Protein AF-A0A9D4N1J0-F1 (afdb_monomer_lite)

Secondary structure (DSSP, 8-state):
-PPPP-TTHHHHHHHHHHHHTT-EEEEEE-S--EE--TTSPPTTSTT-SEE--EEEEEE--GGGHHHHHHHHHT-GGGGG------

Sequence (86 aa):
MKSVPNSKKGLAGAFRKIIELEGKITALATGEPCPSFAPWPAPEATGGGVVIPCDYIITCAENDFNIISDAIDSMLEKEAMEIQKM

Structure (mmCIF, N/CA/C/O backbone):
data_AF-A0A9D4N1J0-F1
#
_entry.id   AF-A0A9D4N1J0-F1
#
loop_
_atom_site.group_PDB
_atom_site.id
_atom_site.type_symbol
_atom_site.label_atom_id
_atom_site.label_alt_id
_atom_site.label_comp_id
_atom_site.label_asym_id
_atom_site.label_entity_id
_atom_site.label_seq_id
_atom_site.pdbx_PDB_ins_code
_atom_site.Cartn_x
_atom_site.Cartn_y
_atom_site.Cartn_z
_atom_site.occupancy
_atom_site.B_iso_or_equiv
_atom_site.auth_seq_id
_atom_site.auth_comp_id
_atom_site.auth_asym_id
_atom_site.auth_atom_id
_atom_site.pdbx_PDB_model_num
ATOM 1 N N . MET A 1 1 ? 4.927 20.694 -17.800 1.00 33.75 1 MET A N 1
ATOM 2 C CA . MET A 1 1 ? 5.159 19.291 -17.392 1.00 33.75 1 MET A CA 1
ATOM 3 C C . MET A 1 1 ? 3.915 18.806 -16.667 1.00 33.75 1 MET A C 1
ATOM 5 O O . MET A 1 1 ? 3.562 19.400 -15.658 1.00 33.75 1 MET A O 1
ATOM 9 N N . LYS A 1 2 ? 3.195 17.820 -17.216 1.00 28.19 2 LYS A N 1
ATOM 10 C CA . LYS A 1 2 ? 2.062 17.189 -16.522 1.00 28.19 2 LYS A CA 1
ATOM 11 C C . LYS A 1 2 ? 2.651 16.221 -15.493 1.00 28.19 2 LYS A C 1
ATOM 13 O O . LYS A 1 2 ? 3.449 15.371 -15.877 1.00 28.19 2 LYS A O 1
ATOM 18 N N . SER A 1 3 ? 2.344 16.400 -14.210 1.00 31.80 3 SER A N 1
ATOM 19 C CA . SER A 1 3 ? 2.790 15.476 -13.169 1.00 31.80 3 SER A CA 1
ATOM 20 C C . SER A 1 3 ? 2.114 14.124 -13.389 1.00 31.80 3 SER A C 1
ATOM 22 O O . SER A 1 3 ? 0.890 14.027 -13.425 1.00 31.80 3 SER A O 1
ATOM 24 N N . VAL A 1 4 ? 2.916 13.082 -13.583 1.00 38.50 4 VAL A N 1
ATOM 25 C CA . VAL A 1 4 ? 2.422 11.704 -13.589 1.00 38.50 4 VAL A CA 1
ATOM 26 C C . VAL A 1 4 ? 2.081 11.346 -12.135 1.00 38.50 4 VAL A C 1
ATOM 28 O O . VAL A 1 4 ? 2.874 11.677 -11.243 1.00 38.50 4 VAL A O 1
ATOM 31 N N . PRO A 1 5 ? 0.907 10.758 -11.843 1.00 38.16 5 PRO A N 1
ATOM 32 C CA . PRO A 1 5 ? 0.538 10.395 -10.483 1.00 38.16 5 PRO A CA 1
ATOM 33 C C . PRO A 1 5 ? 1.550 9.384 -9.951 1.00 38.16 5 PRO A C 1
ATOM 35 O O . PRO A 1 5 ? 1.786 8.341 -10.546 1.00 38.16 5 PRO A O 1
ATOM 38 N N . ASN A 1 6 ? 2.191 9.735 -8.842 1.00 41.09 6 ASN A N 1
ATOM 39 C CA . ASN A 1 6 ? 3.099 8.849 -8.136 1.00 41.09 6 ASN A CA 1
ATOM 40 C C . ASN A 1 6 ? 2.252 7.703 -7.557 1.00 41.09 6 ASN A C 1
ATOM 42 O O . ASN A 1 6 ? 1.390 7.964 -6.719 1.00 41.09 6 ASN A O 1
ATOM 46 N N . SER A 1 7 ? 2.470 6.472 -8.005 1.00 44.78 7 SER A N 1
ATOM 47 C CA . SER A 1 7 ? 1.690 5.258 -7.694 1.00 44.78 7 SER A CA 1
ATOM 48 C C . SER A 1 7 ? 1.577 4.933 -6.193 1.00 44.78 7 SER A C 1
ATOM 50 O O . SER A 1 7 ? 0.664 4.239 -5.758 1.00 44.78 7 SER A O 1
ATOM 52 N N . LYS A 1 8 ? 2.426 5.532 -5.343 1.00 49.72 8 LYS A N 1
ATOM 53 C CA . LYS A 1 8 ? 2.292 5.496 -3.870 1.00 49.72 8 LYS A CA 1
ATOM 54 C C . LYS A 1 8 ? 1.204 6.426 -3.298 1.00 49.72 8 LYS A C 1
ATOM 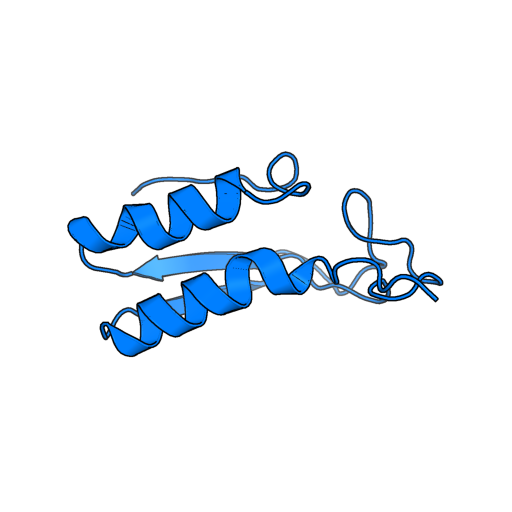56 O O . LYS A 1 8 ? 0.971 6.412 -2.092 1.00 49.72 8 LYS A O 1
ATOM 61 N N . LYS A 1 9 ? 0.545 7.259 -4.115 1.00 56.84 9 LYS A N 1
ATOM 62 C CA . LYS A 1 9 ? -0.502 8.193 -3.654 1.00 56.84 9 LYS A CA 1
ATOM 63 C C . LYS A 1 9 ? -1.895 7.575 -3.549 1.00 56.84 9 LYS A C 1
ATOM 65 O O . LYS A 1 9 ? -2.697 8.137 -2.811 1.00 56.84 9 LYS A O 1
ATOM 70 N N . GLY A 1 10 ? -2.174 6.465 -4.238 1.00 71.31 10 GLY A N 1
ATOM 71 C CA . GLY A 1 10 ? -3.517 5.871 -4.265 1.00 71.31 10 GLY A CA 1
ATOM 72 C C . GLY A 1 10 ? -4.023 5.493 -2.871 1.00 71.31 10 GLY A C 1
ATOM 73 O O . GLY A 1 10 ? -5.092 5.927 -2.454 1.00 71.31 10 GLY A O 1
ATOM 74 N N . LEU A 1 11 ? -3.187 4.800 -2.093 1.00 82.69 11 LEU A N 1
ATOM 75 C CA . LEU A 1 11 ? -3.542 4.371 -0.736 1.00 82.69 11 LEU A CA 1
ATOM 76 C C . LEU A 1 11 ? -3.184 5.373 0.355 1.00 82.69 11 LEU A C 1
ATOM 78 O O . LEU A 1 11 ? -3.739 5.291 1.441 1.00 82.69 11 LEU A O 1
ATOM 82 N N . ALA A 1 12 ? -2.287 6.331 0.105 1.00 85.62 12 ALA A N 1
ATOM 83 C CA . ALA A 1 12 ? -1.792 7.222 1.158 1.00 85.62 12 ALA A CA 1
ATOM 84 C C . ALA A 1 12 ? -2.921 8.006 1.853 1.00 85.62 12 ALA A C 1
ATOM 86 O O . ALA A 1 12 ? -2.926 8.125 3.078 1.00 85.62 12 ALA A O 1
ATOM 87 N N . GLY A 1 13 ? -3.895 8.504 1.082 1.00 88.62 13 GLY A N 1
ATOM 88 C CA . GLY A 1 13 ? -5.064 9.195 1.633 1.00 88.62 13 GLY A CA 1
ATOM 89 C C . GLY A 1 13 ? -5.970 8.261 2.437 1.00 88.62 13 GLY A C 1
ATOM 90 O O . GLY A 1 13 ? -6.385 8.603 3.543 1.00 88.62 13 GLY A O 1
ATOM 91 N N . ALA A 1 14 ? -6.219 7.060 1.916 1.00 90.62 14 ALA A N 1
ATOM 92 C CA . ALA A 1 14 ? -7.040 6.051 2.575 1.00 90.62 14 ALA A CA 1
ATOM 93 C C . ALA A 1 14 ? -6.395 5.564 3.882 1.00 90.62 14 ALA A C 1
ATOM 95 O O . ALA A 1 14 ? -7.041 5.537 4.925 1.00 90.62 14 ALA A O 1
ATOM 96 N N . PHE A 1 1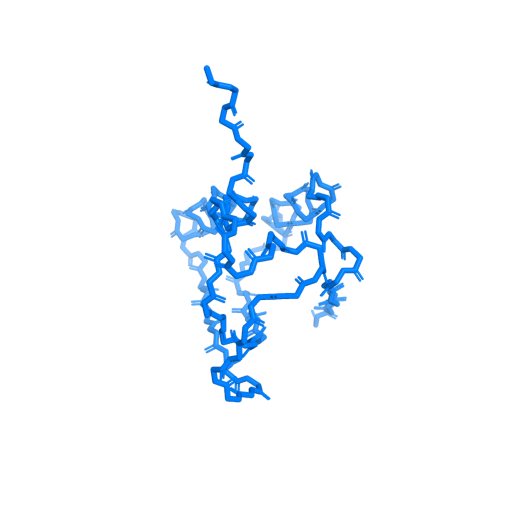5 ? -5.089 5.293 3.861 1.00 91.94 15 PHE A N 1
ATOM 97 C CA . PHE A 1 15 ? -4.307 4.907 5.033 1.00 91.94 15 PHE A CA 1
ATOM 98 C C . PHE A 1 15 ? -4.328 5.987 6.104 1.00 91.94 15 PHE A C 1
ATOM 100 O O . PHE A 1 15 ? -4.537 5.691 7.280 1.00 91.94 15 PHE A O 1
ATOM 107 N N . ARG A 1 16 ? -4.154 7.249 5.698 1.00 92.94 16 ARG A N 1
ATOM 108 C CA . ARG A 1 16 ? -4.236 8.376 6.622 1.00 92.94 16 ARG A CA 1
ATOM 109 C C . ARG A 1 16 ? -5.601 8.431 7.307 1.00 92.94 16 ARG A C 1
ATOM 111 O O . ARG A 1 16 ? -5.644 8.561 8.526 1.00 92.94 16 ARG A O 1
ATOM 118 N N . LYS A 1 17 ? -6.680 8.267 6.539 1.00 93.69 17 LYS A N 1
ATOM 119 C CA . LYS A 1 17 ? -8.050 8.274 7.061 1.00 93.69 17 LYS A CA 1
ATOM 120 C C . LYS A 1 17 ? -8.314 7.114 8.026 1.00 93.69 17 LYS A C 1
ATOM 122 O O . LYS A 1 17 ? -8.904 7.333 9.073 1.00 93.69 17 LYS A O 1
ATOM 127 N N . ILE A 1 18 ? -7.833 5.906 7.721 1.00 93.88 18 ILE A N 1
ATOM 128 C CA . ILE A 1 18 ? -7.948 4.755 8.633 1.00 93.88 18 ILE A CA 1
ATOM 129 C C . ILE A 1 18 ? -7.233 5.021 9.962 1.00 93.88 18 ILE A C 1
ATOM 131 O O . ILE A 1 18 ? -7.793 4.734 11.013 1.00 93.88 18 ILE A O 1
ATOM 135 N N . ILE A 1 19 ? -6.033 5.608 9.934 1.00 93.44 19 ILE A N 1
ATOM 136 C CA . ILE A 1 19 ? -5.293 5.960 11.159 1.00 93.44 19 ILE A CA 1
ATOM 137 C C . ILE A 1 19 ? -6.050 7.016 11.983 1.00 93.44 19 ILE A C 1
ATOM 139 O O . ILE A 1 19 ? -6.064 6.947 13.209 1.00 93.44 19 ILE A O 1
ATOM 143 N N . GLU A 1 20 ? -6.687 7.989 11.327 1.00 95.88 20 GLU A N 1
ATOM 144 C CA . GLU A 1 20 ? -7.509 9.016 11.988 1.00 95.88 20 GLU A CA 1
ATOM 145 C C . GLU A 1 20 ? -8.786 8.445 12.626 1.00 95.88 20 GLU A C 1
ATOM 147 O O . GLU A 1 20 ? -9.275 9.006 13.602 1.00 95.88 20 GLU A O 1
ATOM 152 N N . LEU A 1 21 ? -9.283 7.315 12.118 1.00 94.94 21 LEU A N 1
ATOM 153 C CA . LEU A 1 21 ? -10.410 6.551 12.667 1.00 94.94 21 LEU A CA 1
ATOM 154 C C . LEU A 1 21 ? -9.963 5.486 13.686 1.00 94.94 21 LEU A C 1
ATOM 156 O O . LEU A 1 21 ? -10.675 4.517 13.925 1.00 94.94 21 LEU A O 1
ATOM 160 N N . GLU A 1 22 ? -8.769 5.646 14.265 1.00 94.62 22 GLU A N 1
ATOM 161 C CA . GLU A 1 22 ? -8.171 4.725 15.247 1.00 94.62 22 GLU A CA 1
ATOM 162 C C . GLU A 1 22 ? -7.894 3.305 14.712 1.00 94.62 22 GLU A C 1
ATOM 164 O O . GLU A 1 22 ? -7.583 2.384 15.471 1.00 94.62 22 GLU A O 1
ATOM 169 N N . GLY A 1 23 ? -7.941 3.121 13.391 1.0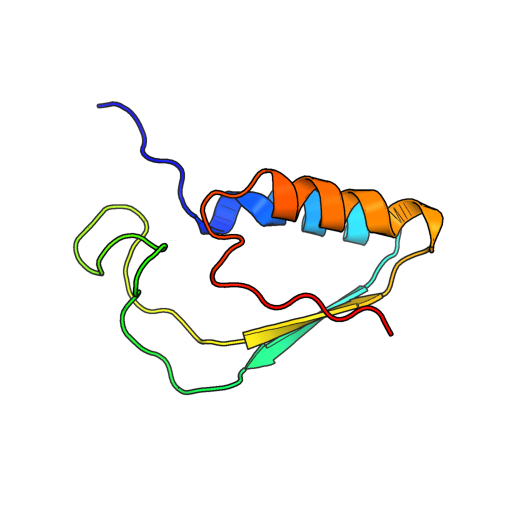0 93.19 23 GLY A N 1
ATOM 170 C CA . GLY A 1 23 ? -7.508 1.897 12.735 1.00 93.19 23 GLY A CA 1
ATOM 171 C C . GLY A 1 23 ? -5.988 1.719 12.778 1.00 93.19 23 GLY A C 1
ATOM 172 O O . GLY A 1 23 ? -5.210 2.653 12.992 1.00 93.19 23 GLY A O 1
ATOM 173 N N . LYS A 1 24 ? -5.541 0.487 12.536 1.00 93.69 24 LYS A N 1
ATOM 174 C CA . LYS A 1 24 ? -4.128 0.105 12.541 1.00 93.69 24 LYS A CA 1
ATOM 175 C C . LYS A 1 24 ? -3.714 -0.409 11.173 1.00 93.69 24 LYS A C 1
ATOM 177 O O . LYS A 1 24 ? -4.396 -1.235 10.578 1.00 93.69 24 LYS A O 1
ATOM 182 N N . ILE A 1 25 ? -2.557 0.042 10.704 1.00 91.38 25 ILE A N 1
ATOM 183 C CA . ILE A 1 25 ? -1.946 -0.424 9.459 1.00 91.38 25 ILE A CA 1
ATOM 184 C C . ILE A 1 25 ? -0.555 -0.932 9.794 1.00 91.38 25 ILE A C 1
ATOM 186 O O . ILE A 1 25 ? 0.246 -0.229 10.412 1.00 91.38 25 ILE A O 1
ATOM 190 N N . THR A 1 26 ? -0.273 -2.162 9.393 1.00 91.56 26 THR A N 1
ATOM 191 C CA . THR A 1 26 ? 1.056 -2.767 9.482 1.00 91.56 26 THR A CA 1
ATOM 192 C C . THR A 1 26 ? 1.453 -3.296 8.114 1.00 91.56 26 THR A C 1
ATOM 194 O O . 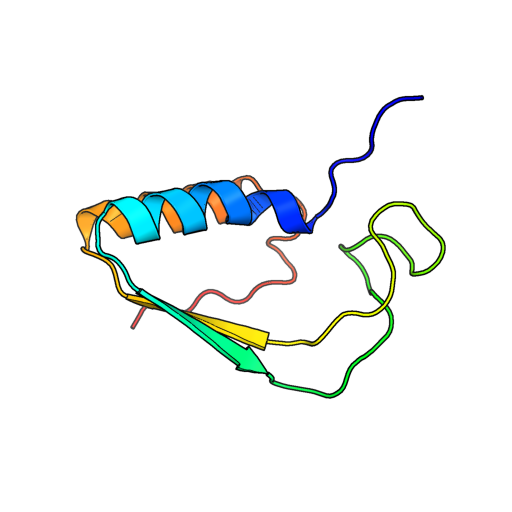THR A 1 26 ? 0.589 -3.582 7.290 1.00 91.56 26 THR A O 1
ATOM 197 N N . ALA A 1 27 ? 2.755 -3.380 7.860 1.00 89.62 27 ALA A N 1
ATOM 198 C CA . ALA A 1 27 ? 3.292 -3.925 6.624 1.00 89.62 27 ALA A CA 1
ATOM 199 C C . ALA A 1 27 ? 4.311 -5.013 6.957 1.00 89.62 27 ALA A C 1
ATOM 201 O O . ALA A 1 27 ? 5.156 -4.813 7.835 1.00 89.62 27 ALA A O 1
ATOM 202 N N . LEU A 1 28 ? 4.234 -6.137 6.253 1.00 92.19 28 LEU A N 1
ATOM 203 C CA . LEU A 1 28 ? 5.212 -7.214 6.319 1.00 92.19 28 LEU A CA 1
ATOM 204 C C . LEU A 1 28 ? 5.963 -7.263 4.992 1.00 92.19 28 LEU A C 1
ATOM 206 O O . LEU A 1 28 ? 5.342 -7.433 3.951 1.00 92.19 28 LEU A O 1
ATOM 210 N N . ALA A 1 29 ? 7.286 -7.104 5.015 1.00 90.50 29 ALA A N 1
ATOM 211 C CA . ALA A 1 29 ? 8.087 -7.272 3.808 1.00 90.50 29 ALA A CA 1
ATOM 212 C C . ALA A 1 29 ? 8.034 -8.735 3.344 1.00 90.50 29 ALA A C 1
ATOM 214 O O . ALA A 1 29 ? 8.242 -9.647 4.145 1.00 90.50 29 ALA A O 1
ATOM 215 N N . THR A 1 30 ? 7.772 -8.946 2.057 1.00 89.81 30 THR A N 1
ATOM 216 C CA . THR A 1 30 ? 7.645 -10.278 1.441 1.00 89.81 30 THR A CA 1
ATOM 217 C C . THR A 1 30 ? 8.812 -10.621 0.520 1.00 89.81 30 THR A C 1
ATOM 219 O O . THR A 1 30 ? 8.890 -11.731 -0.002 1.00 89.81 30 THR A O 1
ATOM 222 N N . GLY A 1 31 ? 9.754 -9.695 0.340 1.00 88.94 31 GLY A N 1
ATOM 223 C CA . GLY A 1 31 ? 10.940 -9.911 -0.475 1.00 88.94 31 GLY A CA 1
ATOM 224 C C . GLY A 1 31 ? 12.024 -8.867 -0.245 1.00 88.94 31 GLY A C 1
ATOM 225 O O . GLY A 1 31 ? 11.874 -7.938 0.549 1.00 88.94 31 GLY A O 1
ATOM 226 N N . GLU A 1 32 ? 13.121 -9.038 -0.974 1.00 94.06 32 GLU A N 1
ATOM 227 C CA . GLU A 1 32 ? 14.247 -8.108 -0.976 1.00 94.06 32 GLU A CA 1
ATOM 228 C C . GLU A 1 32 ? 13.921 -6.825 -1.760 1.00 94.06 32 GLU A C 1
ATOM 230 O O . GLU A 1 32 ? 13.075 -6.850 -2.664 1.00 94.06 32 GLU A O 1
ATOM 235 N N . PRO A 1 33 ? 14.607 -5.703 -1.469 1.00 92.88 33 PRO A N 1
ATOM 236 C CA . PRO A 1 33 ? 14.529 -4.510 -2.298 1.00 92.88 33 PRO A CA 1
ATOM 237 C C . PRO A 1 33 ? 14.819 -4.836 -3.770 1.00 92.88 33 PRO A C 1
ATOM 239 O O . PRO A 1 33 ? 15.868 -5.387 -4.104 1.00 92.88 33 PRO A O 1
ATOM 242 N N . CYS A 1 34 ? 13.905 -4.467 -4.661 1.00 89.94 34 CYS A N 1
ATOM 243 C CA . CYS A 1 34 ? 14.003 -4.723 -6.093 1.00 89.94 34 CYS A CA 1
ATOM 244 C C . CYS A 1 34 ? 13.658 -3.464 -6.905 1.00 89.94 34 CYS A C 1
ATOM 246 O O . CYS A 1 34 ? 13.053 -2.528 -6.375 1.00 89.94 34 CYS A O 1
ATOM 248 N N . PRO A 1 35 ? 14.057 -3.381 -8.185 1.00 90.81 35 PRO A N 1
ATOM 249 C CA . PRO A 1 35 ? 13.619 -2.291 -9.049 1.00 90.81 35 PRO A CA 1
ATOM 250 C C . PRO A 1 35 ? 12.092 -2.278 -9.191 1.00 90.81 35 PRO A C 1
ATOM 252 O O . PRO A 1 35 ? 11.453 -3.331 -9.198 1.00 90.81 35 PRO A O 1
ATOM 255 N N . SER A 1 36 ? 11.501 -1.093 -9.329 1.00 86.75 36 SER A N 1
ATOM 256 C CA . SER A 1 36 ? 10.076 -0.957 -9.618 1.00 86.75 36 SER A CA 1
ATOM 257 C C . SER A 1 36 ? 9.709 -1.674 -10.922 1.00 86.75 36 SER A C 1
ATOM 259 O O . SER A 1 36 ? 10.437 -1.629 -11.914 1.00 86.75 36 SER A O 1
ATOM 261 N N . PHE A 1 37 ? 8.561 -2.343 -10.907 1.00 81.69 37 PHE A N 1
ATOM 262 C CA . PHE A 1 37 ? 8.024 -3.126 -12.017 1.00 81.69 37 PHE A CA 1
ATOM 263 C C . PHE A 1 37 ? 6.599 -2.665 -12.339 1.00 81.69 37 PHE A C 1
ATOM 265 O O . PHE A 1 37 ? 5.958 -2.013 -11.517 1.00 81.69 37 PHE A O 1
ATOM 272 N N . ALA A 1 38 ? 6.098 -2.976 -13.536 1.00 77.94 38 ALA A N 1
ATOM 273 C CA . ALA A 1 38 ? 4.746 -2.587 -13.935 1.00 77.94 38 ALA A CA 1
ATOM 274 C C . ALA A 1 38 ? 3.702 -3.142 -12.945 1.00 77.94 38 ALA A C 1
ATOM 276 O O . ALA A 1 38 ? 3.836 -4.292 -12.525 1.00 77.94 38 ALA A O 1
ATOM 277 N N . PRO A 1 39 ? 2.663 -2.370 -12.578 1.00 74.25 39 PRO A N 1
ATOM 278 C CA . PRO A 1 39 ? 2.227 -1.081 -13.135 1.00 74.25 39 PRO A CA 1
ATOM 279 C C . PRO A 1 39 ? 2.917 0.165 -12.549 1.00 74.25 39 PRO A C 1
ATOM 281 O O . PRO A 1 39 ? 2.621 1.281 -12.980 1.00 74.25 39 PRO A O 1
ATOM 284 N N . TRP A 1 40 ? 3.852 0.017 -11.606 1.00 78.38 40 TRP A N 1
ATOM 285 C CA . TRP A 1 40 ? 4.641 1.147 -11.111 1.00 78.38 40 TRP A CA 1
ATOM 286 C C . TRP A 1 40 ? 5.592 1.676 -12.203 1.00 78.38 40 TRP A C 1
ATOM 288 O O . TRP A 1 40 ? 6.015 0.914 -13.079 1.00 78.38 40 TRP A O 1
ATOM 298 N N . PRO A 1 41 ? 5.950 2.978 -12.181 1.00 83.12 41 PRO A N 1
ATOM 299 C CA . PRO A 1 41 ? 6.863 3.540 -13.172 1.00 83.12 41 PRO A CA 1
ATOM 300 C C . PRO A 1 41 ? 8.207 2.804 -13.190 1.00 83.12 41 PRO A C 1
ATOM 302 O O . PRO A 1 41 ? 8.687 2.361 -12.145 1.00 83.12 41 PRO A O 1
ATOM 305 N N . ALA A 1 42 ? 8.835 2.716 -14.366 1.00 87.25 42 ALA A N 1
ATOM 306 C CA . ALA A 1 42 ? 10.176 2.148 -14.514 1.00 87.25 42 ALA A CA 1
ATOM 307 C C . ALA A 1 42 ? 11.190 2.851 -13.586 1.00 87.25 42 ALA A C 1
ATOM 309 O O . ALA A 1 42 ? 10.982 4.028 -13.273 1.00 87.25 42 ALA A O 1
ATOM 310 N N . PRO A 1 43 ? 12.278 2.187 -13.158 1.00 88.75 43 PRO A N 1
ATOM 311 C CA . PRO A 1 43 ? 13.205 2.730 -12.160 1.00 88.75 43 PRO A CA 1
ATOM 312 C C . PRO A 1 43 ? 13.760 4.126 -12.482 1.00 88.75 43 PRO A C 1
ATOM 314 O O . PRO A 1 43 ? 13.991 4.928 -11.580 1.00 88.75 43 PRO A O 1
ATOM 317 N N . GLU A 1 44 ? 13.933 4.433 -13.766 1.00 89.50 44 GLU A N 1
ATOM 318 C CA . GLU A 1 44 ? 14.475 5.693 -14.281 1.00 89.50 44 GLU A CA 1
ATOM 319 C C . GLU A 1 44 ? 13.401 6.785 -14.454 1.00 89.50 44 GLU A C 1
ATOM 321 O O . GLU A 1 44 ? 13.719 7.958 -14.670 1.00 89.50 44 GLU A O 1
ATOM 326 N N . ALA A 1 45 ? 12.119 6.418 -14.387 1.00 85.19 45 ALA A N 1
ATOM 327 C CA . ALA A 1 45 ? 10.997 7.331 -14.549 1.00 85.19 45 ALA A CA 1
ATOM 328 C C . ALA A 1 45 ? 10.638 8.029 -13.228 1.00 85.19 45 ALA A C 1
ATOM 330 O O . ALA A 1 45 ? 10.857 7.524 -12.127 1.00 85.19 45 ALA A O 1
ATOM 331 N N . THR A 1 46 ? 10.017 9.208 -13.321 1.00 81.00 46 THR A N 1
ATOM 332 C CA . THR A 1 46 ? 9.523 9.921 -12.134 1.00 81.00 46 THR A CA 1
ATOM 333 C C . THR A 1 46 ? 8.501 9.069 -11.376 1.00 81.00 46 THR A C 1
ATOM 335 O O . THR A 1 46 ? 7.462 8.714 -11.925 1.00 81.00 46 THR A O 1
ATOM 338 N N . GLY A 1 47 ? 8.786 8.782 -10.103 1.00 75.56 47 GLY A N 1
ATOM 339 C CA . GLY A 1 47 ? 7.956 7.925 -9.246 1.00 75.56 47 GLY A CA 1
ATOM 340 C C . GLY A 1 47 ? 8.361 6.446 -9.240 1.00 75.56 47 GLY A C 1
ATOM 341 O O . GLY A 1 47 ? 7.846 5.692 -8.416 1.00 75.56 47 GLY A O 1
ATOM 342 N N . GLY A 1 48 ? 9.292 6.041 -10.108 1.00 83.69 48 GLY A N 1
ATOM 343 C CA . GLY A 1 48 ? 9.955 4.741 -10.047 1.00 83.69 48 GLY A CA 1
ATOM 344 C C . GLY A 1 48 ? 11.146 4.740 -9.089 1.00 83.69 48 GLY A C 1
ATOM 345 O O . GLY A 1 48 ? 11.437 5.739 -8.423 1.00 83.69 48 GLY A O 1
ATOM 346 N N . GLY A 1 49 ? 11.822 3.597 -8.993 1.00 88.94 49 GLY A N 1
ATOM 347 C CA . GLY A 1 49 ? 13.067 3.455 -8.244 1.00 88.94 49 GLY A CA 1
ATOM 348 C C . GLY A 1 49 ? 13.225 2.053 -7.677 1.00 88.94 49 GLY A C 1
ATOM 349 O O . GLY A 1 49 ? 12.996 1.069 -8.370 1.00 88.94 49 GLY A O 1
ATOM 350 N N . VAL A 1 50 ? 13.605 1.966 -6.403 1.00 89.25 50 VAL A N 1
ATOM 351 C CA . VAL A 1 50 ? 13.654 0.704 -5.655 1.00 89.25 50 VAL A CA 1
ATOM 352 C C . VAL A 1 50 ? 12.398 0.584 -4.793 1.00 89.25 50 VAL A C 1
ATOM 354 O O . VAL A 1 50 ? 12.000 1.532 -4.105 1.00 89.25 50 VAL A O 1
ATOM 357 N N . VAL A 1 51 ? 11.769 -0.583 -4.834 1.00 86.94 51 VAL A N 1
ATOM 358 C CA . VAL A 1 51 ? 10.594 -0.952 -4.044 1.00 86.94 51 VAL A CA 1
ATOM 359 C C . VAL A 1 51 ? 10.921 -2.156 -3.167 1.00 86.94 51 VAL A C 1
ATOM 361 O O . VAL A 1 51 ? 11.829 -2.921 -3.466 1.00 86.94 51 VAL A O 1
ATOM 364 N N . ILE A 1 52 ? 10.189 -2.309 -2.068 1.00 89.38 52 ILE A N 1
ATOM 365 C CA . ILE A 1 52 ? 10.236 -3.507 -1.227 1.00 89.38 52 ILE A CA 1
ATOM 366 C C . ILE A 1 52 ? 8.831 -4.108 -1.293 1.00 89.38 52 ILE A C 1
ATOM 368 O O . ILE A 1 52 ? 7.893 -3.431 -0.860 1.00 89.38 52 ILE A O 1
ATOM 372 N N . PRO A 1 53 ? 8.658 -5.310 -1.870 1.00 85.31 53 PRO A N 1
ATOM 373 C CA . PRO A 1 53 ? 7.381 -6.013 -1.846 1.00 85.31 53 PRO A CA 1
ATOM 374 C C . PRO A 1 53 ? 6.902 -6.200 -0.405 1.00 85.31 53 PRO A C 1
ATOM 376 O O . PRO A 1 53 ? 7.699 -6.526 0.480 1.00 85.31 53 PRO A O 1
ATOM 379 N N . CYS A 1 54 ? 5.619 -5.953 -0.149 1.00 87.69 54 CYS A N 1
ATOM 380 C CA . CYS A 1 54 ? 5.055 -6.116 1.183 1.00 87.69 54 CYS A CA 1
ATOM 381 C C . CYS A 1 54 ? 3.559 -6.417 1.154 1.00 87.69 54 CYS A C 1
ATOM 383 O O . CYS A 1 54 ? 2.857 -5.985 0.240 1.00 87.69 54 CYS A O 1
ATOM 385 N N . ASP A 1 55 ? 3.100 -7.080 2.211 1.00 88.19 55 ASP A N 1
ATOM 386 C CA . ASP A 1 55 ? 1.688 -7.279 2.507 1.00 88.19 55 ASP A CA 1
ATOM 387 C C . ASP A 1 55 ? 1.245 -6.249 3.541 1.00 88.19 55 ASP A C 1
ATOM 389 O O . ASP A 1 55 ? 1.863 -6.104 4.603 1.00 88.19 55 ASP A O 1
ATOM 393 N N . TYR A 1 56 ? 0.159 -5.537 3.247 1.00 89.44 56 TYR A N 1
ATOM 394 C CA . TYR A 1 56 ? -0.470 -4.638 4.205 1.00 89.44 56 TYR A CA 1
ATOM 395 C C . TYR A 1 56 ? -1.540 -5.381 4.999 1.00 89.44 56 TYR A C 1
ATOM 397 O O . TYR A 1 56 ? -2.502 -5.897 4.437 1.00 89.44 56 TYR A O 1
ATOM 405 N N . ILE A 1 57 ? -1.408 -5.365 6.323 1.00 90.19 57 ILE A N 1
ATOM 406 C CA . ILE A 1 57 ? -2.429 -5.851 7.249 1.00 90.19 57 ILE A CA 1
ATOM 407 C C . ILE A 1 57 ? -3.100 -4.627 7.861 1.00 90.19 57 ILE A C 1
ATOM 409 O O . ILE A 1 57 ? -2.466 -3.854 8.592 1.00 90.19 57 ILE A O 1
ATOM 413 N N . ILE A 1 58 ? -4.381 -4.454 7.540 1.00 90.38 58 ILE A N 1
ATOM 414 C CA . ILE A 1 58 ? -5.192 -3.311 7.954 1.00 90.38 58 ILE A CA 1
ATOM 415 C C . ILE A 1 58 ? -6.278 -3.803 8.906 1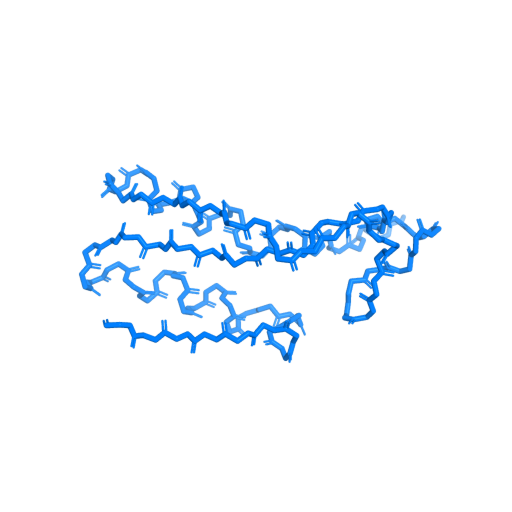.00 90.38 58 ILE A C 1
ATOM 417 O O . ILE A 1 58 ? -7.072 -4.676 8.568 1.00 90.38 58 ILE A O 1
ATOM 421 N N . THR A 1 59 ? -6.323 -3.222 10.098 1.00 91.88 59 THR A N 1
ATOM 422 C CA . THR A 1 59 ? -7.369 -3.451 11.096 1.00 91.88 59 THR A CA 1
ATOM 423 C C . THR A 1 59 ? -8.183 -2.173 11.231 1.00 91.88 59 THR A C 1
ATOM 425 O O . THR A 1 59 ? -7.644 -1.133 11.604 1.00 91.88 59 THR A O 1
ATOM 428 N N . CYS A 1 60 ? -9.472 -2.235 10.916 1.00 91.62 60 CYS A N 1
ATOM 429 C CA . CYS A 1 60 ? -10.395 -1.104 10.996 1.00 91.62 60 CYS A CA 1
ATOM 430 C C . CYS A 1 60 ? -11.801 -1.596 11.356 1.00 91.62 60 CYS A C 1
ATOM 432 O O . CYS A 1 60 ? -12.051 -2.805 11.356 1.00 91.62 60 CYS A O 1
ATOM 434 N N . ALA A 1 61 ? -12.709 -0.676 11.689 1.00 90.88 61 ALA A N 1
ATOM 435 C CA . ALA A 1 61 ? -14.111 -1.029 11.865 1.00 90.88 61 ALA A CA 1
ATOM 436 C C . ALA A 1 61 ? -14.711 -1.501 10.530 1.00 90.88 61 ALA A C 1
ATOM 438 O O . ALA A 1 61 ? -14.309 -1.047 9.461 1.00 90.88 61 ALA A O 1
ATOM 439 N N . GLU A 1 62 ? -15.711 -2.382 10.584 1.00 86.62 62 GLU A N 1
ATOM 440 C CA . GLU A 1 62 ? -16.335 -2.949 9.379 1.00 86.62 62 GLU A CA 1
ATOM 441 C C . GLU A 1 62 ? -16.862 -1.864 8.422 1.00 86.62 62 GLU A C 1
ATOM 443 O O . GLU A 1 62 ? -16.691 -1.965 7.209 1.00 86.62 62 GLU A O 1
ATOM 448 N N . ASN A 1 63 ? -17.415 -0.779 8.973 1.00 87.25 63 ASN A N 1
ATOM 449 C CA . ASN A 1 63 ? -17.939 0.353 8.203 1.00 87.25 63 ASN A CA 1
ATOM 450 C C . ASN A 1 63 ? -16.850 1.154 7.465 1.00 87.25 63 ASN A C 1
ATOM 452 O O . ASN A 1 63 ? -17.154 1.843 6.491 1.00 87.25 63 ASN A O 1
ATOM 456 N N . ASP A 1 64 ? -15.594 1.053 7.903 1.00 89.62 64 ASP A N 1
ATOM 457 C CA . ASP A 1 64 ? -14.463 1.796 7.345 1.00 89.62 64 ASP A CA 1
ATOM 458 C C . ASP A 1 64 ? -13.727 1.009 6.256 1.00 89.62 64 ASP A C 1
ATOM 460 O O . ASP A 1 64 ? -12.932 1.583 5.511 1.00 89.62 64 ASP A O 1
ATOM 464 N N . PHE A 1 65 ? -14.026 -0.286 6.101 1.00 86.00 65 PHE A N 1
ATOM 465 C CA . PHE A 1 65 ? -13.414 -1.145 5.085 1.00 86.00 65 PHE A CA 1
ATOM 466 C C . PHE A 1 65 ? -13.576 -0.579 3.664 1.00 86.00 65 PHE A C 1
ATOM 468 O O . PHE A 1 65 ? -12.641 -0.621 2.859 1.00 86.00 65 PHE A O 1
ATOM 475 N N . ASN A 1 66 ? -14.733 0.027 3.378 1.00 88.44 66 ASN A N 1
ATOM 476 C CA . ASN A 1 66 ? -15.020 0.626 2.073 1.00 88.44 66 ASN A CA 1
ATOM 477 C C . ASN A 1 66 ? -14.038 1.752 1.721 1.00 88.44 66 ASN A C 1
ATOM 479 O O . ASN A 1 66 ? -13.736 1.941 0.553 1.00 88.44 66 ASN A O 1
ATOM 483 N N . ILE A 1 67 ? -13.452 2.443 2.708 1.00 89.19 67 ILE A N 1
ATOM 484 C CA . ILE A 1 67 ? -12.448 3.493 2.461 1.00 89.19 67 ILE A CA 1
ATOM 485 C C . ILE A 1 67 ? -11.224 2.917 1.742 1.00 89.19 67 ILE A C 1
ATOM 487 O O . ILE A 1 67 ? -10.677 3.560 0.846 1.00 89.19 67 ILE A O 1
ATOM 491 N N . ILE A 1 68 ? -10.782 1.722 2.144 1.00 87.44 68 ILE A N 1
ATOM 492 C CA . ILE A 1 68 ? -9.656 1.035 1.507 1.00 87.44 68 ILE A CA 1
ATOM 493 C C . ILE A 1 68 ? -10.096 0.409 0.185 1.00 87.44 68 ILE A C 1
ATOM 495 O O . ILE A 1 68 ? -9.387 0.561 -0.807 1.00 87.44 68 ILE A O 1
ATOM 499 N N . SER A 1 69 ? -11.259 -0.250 0.160 1.00 86.31 69 SER A N 1
ATOM 500 C CA . SER A 1 69 ? -11.782 -0.887 -1.056 1.00 86.31 69 SER A CA 1
ATOM 501 C C . SER A 1 69 ? -11.940 0.122 -2.196 1.00 86.31 69 SER A C 1
ATOM 503 O O . SER A 1 69 ? -11.369 -0.073 -3.266 1.00 86.31 69 SER A O 1
ATOM 505 N N . ASP A 1 70 ? -12.610 1.248 -1.938 1.00 87.75 70 ASP A N 1
ATOM 506 C CA . ASP A 1 70 ? -12.835 2.313 -2.920 1.00 87.75 70 ASP A CA 1
ATOM 507 C C . ASP A 1 70 ? -11.509 2.923 -3.398 1.00 87.75 70 ASP A C 1
ATOM 509 O O . ASP A 1 70 ? -11.339 3.242 -4.578 1.00 87.75 70 ASP A O 1
ATOM 513 N N . ALA A 1 71 ? -10.542 3.073 -2.485 1.00 87.44 71 ALA A N 1
AT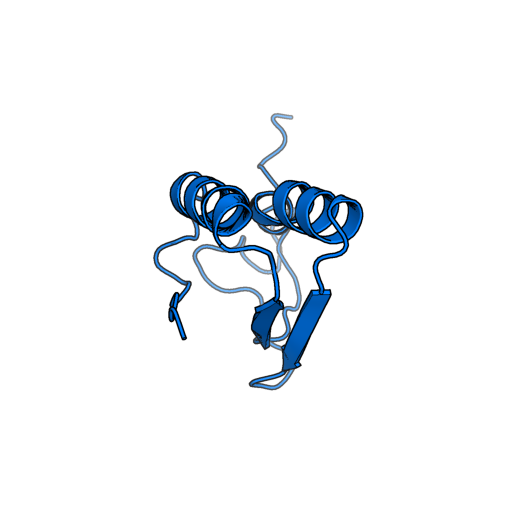OM 514 C CA . ALA A 1 71 ? -9.222 3.578 -2.831 1.00 87.44 71 ALA A CA 1
ATOM 515 C C . ALA A 1 71 ? -8.487 2.621 -3.775 1.00 87.44 71 ALA A C 1
ATOM 517 O O . ALA A 1 71 ? -7.947 3.086 -4.778 1.00 87.44 71 ALA A O 1
ATOM 518 N N . ILE A 1 72 ? -8.511 1.311 -3.509 1.00 84.44 72 ILE A N 1
ATOM 519 C CA . ILE A 1 72 ? -7.886 0.314 -4.389 1.00 84.44 72 ILE A CA 1
ATOM 520 C C . ILE A 1 72 ? -8.595 0.269 -5.744 1.00 84.44 72 ILE A C 1
ATOM 522 O O . ILE A 1 72 ? -7.930 0.289 -6.776 1.00 84.44 72 ILE A O 1
ATOM 526 N N . ASP A 1 73 ? -9.927 0.292 -5.772 1.00 83.69 73 ASP A N 1
ATOM 527 C CA . ASP A 1 73 ? -10.685 0.262 -7.028 1.00 83.69 73 ASP A CA 1
ATOM 528 C C . ASP A 1 73 ? -10.405 1.466 -7.934 1.00 83.69 73 ASP A C 1
ATOM 530 O O . ASP A 1 73 ? -10.472 1.348 -9.163 1.00 83.69 73 ASP A O 1
ATOM 534 N N . SER A 1 74 ? -10.051 2.606 -7.333 1.00 82.81 74 SER A N 1
ATOM 535 C CA . SER A 1 74 ? -9.662 3.830 -8.039 1.00 82.81 74 SER A CA 1
ATOM 536 C C . SER A 1 74 ? -8.219 3.828 -8.565 1.00 82.81 74 SER A C 1
ATOM 538 O O . SER A 1 74 ? -7.849 4.717 -9.338 1.00 82.81 74 SER A O 1
ATOM 540 N N . MET A 1 75 ? -7.395 2.855 -8.160 1.00 78.81 75 MET A N 1
ATOM 541 C CA . MET A 1 75 ? -5.995 2.757 -8.570 1.00 78.81 75 MET A CA 1
ATOM 542 C C . MET A 1 75 ? -5.852 2.042 -9.912 1.00 78.81 75 MET A C 1
ATOM 544 O O . MET A 1 75 ? -6.490 1.023 -10.178 1.00 78.81 75 MET A O 1
ATOM 548 N N . LEU A 1 76 ? -4.937 2.547 -10.743 1.00 73.69 76 LEU A N 1
ATOM 549 C CA . LEU A 1 76 ? -4.530 1.862 -11.974 1.00 73.69 76 LEU A CA 1
ATOM 550 C C . LEU A 1 76 ? -3.762 0.575 -11.651 1.00 73.69 76 LEU A C 1
ATOM 552 O O . LEU A 1 76 ? -3.749 -0.365 -12.436 1.00 73.69 76 LEU A O 1
ATOM 556 N N . GLU A 1 77 ? -3.134 0.538 -10.479 1.00 74.00 77 GLU A N 1
ATOM 557 C CA . GLU A 1 77 ? -2.250 -0.523 -10.027 1.00 74.00 77 GLU A CA 1
ATOM 558 C C . GLU A 1 77 ? -2.973 -1.699 -9.356 1.00 74.00 77 GLU A C 1
ATOM 560 O O . GLU A 1 77 ? -2.318 -2.650 -8.931 1.00 74.00 77 GLU A O 1
ATOM 565 N N . LYS A 1 78 ? -4.309 -1.658 -9.264 1.00 73.50 78 LYS A N 1
ATOM 566 C CA . LYS A 1 78 ? -5.104 -2.653 -8.529 1.00 73.50 78 LYS A CA 1
ATOM 567 C C . LYS A 1 78 ? -4.888 -4.093 -8.993 1.00 73.50 78 LYS A C 1
ATOM 569 O O . LYS A 1 78 ? -4.966 -5.005 -8.186 1.00 73.50 78 LYS A O 1
ATOM 574 N N . GLU A 1 79 ? -4.580 -4.299 -10.274 1.00 70.69 79 GLU A N 1
ATOM 575 C CA . GLU A 1 79 ? -4.332 -5.631 -10.846 1.00 70.69 79 GLU A CA 1
ATOM 576 C C . GLU A 1 79 ? -3.037 -6.273 -10.331 1.00 70.69 79 GLU A C 1
ATOM 578 O O . GLU A 1 79 ? -2.878 -7.488 -10.408 1.00 70.69 79 GLU A O 1
ATOM 583 N N . ALA A 1 80 ? -2.118 -5.471 -9.789 1.00 65.81 80 ALA A N 1
ATOM 584 C CA . ALA A 1 80 ? -0.893 -5.949 -9.159 1.00 65.81 80 ALA A CA 1
ATOM 585 C C . ALA A 1 80 ? -1.021 -6.103 -7.635 1.00 65.81 80 ALA A C 1
ATOM 587 O O . ALA A 1 80 ? -0.018 -6.328 -6.957 1.00 65.81 80 ALA A O 1
ATOM 588 N N . MET A 1 81 ? -2.234 -5.962 -7.093 1.00 72.31 81 MET A N 1
ATOM 589 C CA . MET A 1 81 ? -2.540 -6.148 -5.679 1.00 72.31 81 MET A CA 1
ATOM 590 C C . MET A 1 81 ? -3.488 -7.335 -5.497 1.00 72.31 81 MET A C 1
ATOM 592 O O . MET A 1 81 ? -4.447 -7.498 -6.245 1.00 72.31 81 MET A O 1
ATOM 596 N N . GLU A 1 82 ? -3.258 -8.130 -4.456 1.00 68.38 82 GLU A N 1
ATOM 597 C CA . GLU A 1 82 ? -4.210 -9.141 -3.998 1.00 68.38 82 GLU A CA 1
ATOM 598 C C . GLU A 1 82 ? -4.872 -8.647 -2.706 1.00 68.38 82 GLU A C 1
ATOM 600 O O . GLU A 1 82 ? -4.188 -8.261 -1.758 1.00 68.38 82 GLU A O 1
ATOM 605 N N . ILE A 1 83 ? -6.208 -8.623 -2.670 1.00 68.19 83 ILE A N 1
ATOM 606 C CA . ILE A 1 83 ? -6.975 -8.233 -1.480 1.00 68.19 83 ILE A CA 1
ATOM 607 C C . ILE A 1 83 ? -7.589 -9.486 -0.873 1.00 68.19 83 ILE A C 1
ATOM 609 O O . ILE A 1 83 ? -8.393 -10.163 -1.513 1.00 68.19 83 ILE A O 1
ATOM 613 N N . GLN A 1 84 ? -7.273 -9.750 0.391 1.00 64.94 84 GLN A N 1
ATOM 614 C CA . GLN A 1 84 ? -7.889 -10.822 1.163 1.00 64.94 84 GLN A CA 1
ATOM 615 C C . GLN A 1 84 ? -8.677 -10.218 2.328 1.00 64.94 84 GLN A C 1
ATOM 617 O O . GLN A 1 84 ? -8.136 -9.457 3.130 1.00 64.94 84 GLN A O 1
ATOM 622 N N . LYS A 1 85 ? -9.973 -10.541 2.413 1.00 62.22 85 LYS A N 1
ATOM 623 C CA . LYS A 1 85 ? -10.816 -10.193 3.562 1.00 62.22 85 LYS A CA 1
ATOM 624 C C . LYS A 1 85 ? -10.747 -11.350 4.559 1.00 62.22 85 LYS A C 1
ATOM 626 O O . LYS A 1 85 ? -11.124 -12.465 4.203 1.00 62.22 85 LYS A O 1
ATOM 631 N N . MET A 1 86 ? -10.230 -11.083 5.757 1.00 56.50 86 MET A N 1
ATOM 632 C CA . MET A 1 86 ? -10.278 -12.018 6.889 1.00 56.50 86 MET A CA 1
ATOM 633 C C . MET A 1 86 ? -11.573 -11.857 7.677 1.00 56.50 86 MET A C 1
ATOM 635 O O . MET A 1 86 ? -12.075 -10.711 7.746 1.00 56.50 86 MET A O 1
#

Radius of gyration: 13.79 Å; chains: 1; bounding box: 32×31×33 Å

pLDDT: mean 80.36, std 16.14, range [28.19, 95.88]

Foldseek 3Di:
DDDDPQLVPLCPVLVVVQVVQVKDKDKDFPDDWDWDDPPGDGCPDVNTNIDTDIDIDIGGPPVSVVSRVVSLVPHPCNVVDDDDDD

Organism: Dreissena polymorpha (NCBI:txid45954)